Protein AF-A0A3N5RAL9-F1 (afdb_monomer)

Sequence (114 aa):
LVGTGHHSRFLSFVVSHGSFELVAIAVAGGAGLILGHALLHPGQRTRLESLWHRGAEAVQIAVGAGAMLLVAALIEAFWSPTDIPDAVKFVVGGLLWILVFVYLLTAGRWEKAR

pLDDT: mean 92.26, std 11.35, range [41.53, 98.56]

Secondary structure (DSSP, 8-state):
-GGGT-HHHHHHHHTTTHHHHHHHHHHHHHHHHHHHHHHH--TTS-HHHHHHHHHHHHHHHHHHHHHHHHHHHHHHHHTTTS---HHHHHHHHHHHHHHHHHHHHHTTTTGGG-

Nearest PDB structures (foldseek):
  6ixg-assembly2_B  TM=2.573E-01  e=7.210E+00  Homo sapiens

Mean predicted aligned error: 5.0 Å

Structure (mmCIF, N/CA/C/O backbone):
data_AF-A0A3N5RAL9-F1
#
_entry.id   AF-A0A3N5RAL9-F1
#
loop_
_atom_site.group_PDB
_atom_site.id
_atom_site.type_symbol
_atom_site.label_atom_id
_atom_site.label_alt_id
_atom_site.label_comp_id
_atom_site.label_asym_id
_atom_site.label_entity_id
_atom_site.label_seq_id
_atom_site.pdbx_PDB_ins_code
_atom_site.Cartn_x
_atom_site.Cartn_y
_atom_site.Cartn_z
_atom_site.occupancy
_atom_site.B_iso_or_equiv
_atom_site.auth_seq_id
_atom_site.auth_comp_id
_atom_site.auth_asym_id
_atom_site.auth_atom_id
_atom_site.pdbx_PDB_model_num
ATOM 1 N N . LEU A 1 1 ? 16.834 13.850 -5.193 1.00 61.25 1 LEU A N 1
ATOM 2 C CA . LEU A 1 1 ? 16.803 13.047 -6.440 1.00 61.25 1 LEU A CA 1
ATOM 3 C C . LEU A 1 1 ? 16.044 13.754 -7.561 1.00 61.25 1 LEU A C 1
ATOM 5 O O . LEU A 1 1 ? 16.664 14.081 -8.564 1.00 61.25 1 LEU A O 1
ATOM 9 N N . VAL A 1 2 ? 14.752 14.063 -7.398 1.00 64.44 2 VAL A N 1
ATOM 10 C CA . VAL A 1 2 ? 13.990 14.799 -8.432 1.00 64.44 2 VAL A CA 1
ATOM 11 C C . VAL A 1 2 ? 14.478 16.249 -8.584 1.00 64.44 2 VAL A C 1
ATOM 13 O O . VAL A 1 2 ? 14.788 16.672 -9.692 1.00 64.44 2 VAL A O 1
ATOM 16 N N . GLY A 1 3 ? 14.687 16.971 -7.476 1.00 65.06 3 GLY A N 1
ATOM 17 C CA . GLY A 1 3 ? 15.216 18.348 -7.491 1.00 65.06 3 GLY A CA 1
ATOM 18 C C . GLY A 1 3 ? 16.705 18.490 -7.844 1.00 65.06 3 GLY A C 1
ATOM 19 O O . GLY A 1 3 ? 17.203 19.602 -7.934 1.00 65.06 3 GLY A O 1
ATOM 20 N N . THR A 1 4 ? 17.423 17.379 -8.046 1.00 73.12 4 THR A N 1
ATOM 21 C CA . THR A 1 4 ? 18.869 17.354 -8.349 1.00 73.12 4 THR A CA 1
ATOM 22 C C . THR A 1 4 ? 19.160 16.837 -9.764 1.00 73.12 4 THR A C 1
ATOM 24 O O . THR A 1 4 ? 20.257 16.354 -10.031 1.00 73.12 4 THR A O 1
ATOM 27 N N . GLY A 1 5 ? 18.167 16.847 -10.664 1.00 73.12 5 GLY A N 1
ATOM 28 C CA . GLY A 1 5 ? 18.312 16.435 -12.070 1.00 73.12 5 GLY A CA 1
ATOM 29 C C . GLY A 1 5 ? 18.245 14.924 -12.338 1.00 73.12 5 GLY A C 1
ATOM 30 O O . GLY A 1 5 ? 18.195 14.517 -13.492 1.00 73.12 5 GLY A O 1
ATOM 31 N N . HIS A 1 6 ? 18.147 14.077 -11.308 1.00 80.62 6 HIS A N 1
ATOM 32 C CA . HIS A 1 6 ? 18.165 12.607 -11.426 1.00 80.62 6 HIS A CA 1
ATOM 33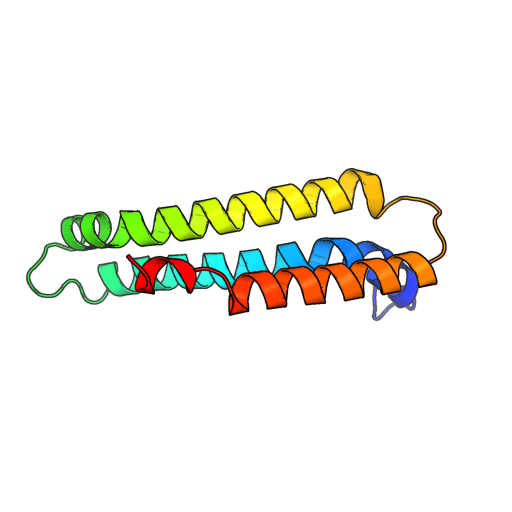 C C . HIS A 1 6 ? 16.758 11.976 -11.488 1.00 80.62 6 HIS A C 1
ATOM 35 O O . HIS A 1 6 ? 16.569 10.801 -11.169 1.00 80.62 6 HIS A O 1
ATOM 41 N N . HIS A 1 7 ? 15.757 12.762 -11.884 1.00 83.44 7 HIS A N 1
ATOM 42 C CA . HIS A 1 7 ? 14.345 12.379 -11.880 1.00 83.44 7 HIS A CA 1
ATOM 43 C C . HIS A 1 7 ? 14.048 11.152 -12.757 1.00 83.44 7 HIS A C 1
ATOM 45 O O . HIS A 1 7 ? 13.338 10.265 -12.298 1.00 83.44 7 HIS A O 1
ATOM 51 N N . SER A 1 8 ? 14.629 11.047 -13.960 1.00 82.94 8 SER A N 1
ATOM 52 C CA . SER A 1 8 ? 14.366 9.917 -14.871 1.00 82.94 8 SER A CA 1
ATOM 53 C C . SER A 1 8 ? 14.755 8.574 -14.255 1.00 82.94 8 SER A C 1
ATOM 55 O O . SER A 1 8 ? 13.960 7.640 -14.254 1.00 82.94 8 SER A O 1
ATOM 57 N N . ARG A 1 9 ? 15.946 8.498 -13.644 1.00 86.00 9 ARG A N 1
ATOM 58 C CA . ARG A 1 9 ? 16.431 7.275 -12.983 1.00 86.00 9 ARG A CA 1
ATOM 59 C C . ARG A 1 9 ? 15.552 6.882 -11.802 1.00 86.00 9 ARG A C 1
ATOM 61 O O . ARG A 1 9 ? 15.210 5.717 -11.656 1.00 86.00 9 ARG A O 1
ATOM 68 N N . PHE A 1 10 ? 15.167 7.859 -10.984 1.00 90.88 10 PHE A N 1
ATOM 69 C CA . PHE A 1 10 ? 14.287 7.619 -9.844 1.00 90.88 10 PHE A CA 1
ATOM 70 C C . PHE A 1 10 ? 12.899 7.132 -10.286 1.00 90.88 10 PHE A C 1
ATOM 72 O O . PHE A 1 10 ? 12.411 6.127 -9.782 1.00 90.88 10 PHE A O 1
ATOM 79 N N . LEU A 1 11 ? 12.278 7.810 -11.255 1.00 92.50 11 LEU A N 1
ATOM 80 C CA . LEU A 1 11 ? 10.942 7.457 -11.734 1.00 92.50 11 LEU A CA 1
ATOM 81 C C . LEU A 1 11 ? 10.934 6.088 -12.419 1.00 92.50 11 LEU A C 1
ATOM 83 O O . LEU A 1 11 ? 10.073 5.274 -12.113 1.00 92.50 11 LEU A O 1
ATOM 87 N N . SER A 1 12 ? 11.918 5.806 -13.274 1.00 92.88 12 SER A N 1
ATOM 88 C CA . SER A 1 12 ? 12.080 4.498 -13.918 1.00 92.88 12 SER A CA 1
ATOM 89 C C . SER A 1 12 ? 12.276 3.366 -12.898 1.00 92.88 12 SER A C 1
ATOM 91 O O . SER A 1 12 ? 11.724 2.278 -13.058 1.00 92.88 12 SER A O 1
ATOM 93 N N . PHE A 1 13 ? 12.993 3.630 -11.801 1.00 94.56 13 PHE A N 1
ATOM 94 C CA . PHE A 1 13 ? 13.179 2.666 -10.716 1.00 94.56 13 PHE A CA 1
ATOM 95 C C . PHE A 1 13 ? 11.877 2.389 -9.943 1.00 94.56 13 PHE A C 1
ATOM 97 O O . PHE A 1 13 ? 11.560 1.230 -9.673 1.00 94.56 13 PHE A O 1
ATOM 104 N N . VAL A 1 14 ? 11.107 3.432 -9.614 1.00 96.19 14 VAL A N 1
ATOM 105 C CA . VAL A 1 14 ? 9.928 3.335 -8.730 1.00 96.19 14 VAL A CA 1
ATOM 106 C C . VAL A 1 14 ? 8.644 2.929 -9.460 1.00 96.19 14 VAL A C 1
ATOM 108 O O . VAL A 1 14 ? 7.784 2.265 -8.884 1.00 96.19 14 VAL A O 1
ATOM 111 N N . VAL A 1 15 ? 8.490 3.286 -10.739 1.00 96.19 15 VAL A N 1
ATOM 112 C CA . VAL A 1 15 ? 7.203 3.203 -11.462 1.00 96.19 15 VAL A CA 1
ATOM 113 C C . VAL A 1 15 ? 6.568 1.807 -11.470 1.00 96.19 15 VAL A C 1
ATOM 115 O O . VAL A 1 15 ? 5.345 1.696 -11.512 1.00 96.19 15 VAL A O 1
ATOM 118 N N . SER A 1 16 ? 7.372 0.740 -11.413 1.00 96.00 16 SER A N 1
ATOM 119 C CA . SER A 1 16 ? 6.867 -0.638 -11.452 1.00 96.00 16 SER A CA 1
ATOM 120 C C . SER A 1 16 ? 6.311 -1.114 -10.102 1.00 96.00 16 SER A C 1
ATOM 122 O O . SER A 1 16 ? 5.208 -1.653 -10.067 1.00 96.00 16 SER A O 1
ATOM 124 N N . HIS A 1 17 ? 7.012 -0.891 -8.984 1.00 97.50 17 HIS A N 1
ATOM 125 C CA . HIS A 1 17 ? 6.549 -1.337 -7.658 1.00 97.50 17 HIS A CA 1
ATOM 126 C C . HIS A 1 17 ? 5.629 -0.327 -6.957 1.00 97.50 17 HIS A C 1
ATOM 128 O O . HIS A 1 17 ? 4.794 -0.723 -6.142 1.00 97.50 17 HIS A O 1
ATOM 134 N N . GLY A 1 18 ? 5.723 0.962 -7.304 1.00 97.19 18 GLY A N 1
ATOM 135 C CA . GLY A 1 18 ? 5.011 2.037 -6.608 1.00 97.19 18 GLY A CA 1
ATOM 136 C C . GLY A 1 18 ? 3.483 1.910 -6.635 1.00 97.19 18 GLY A C 1
ATOM 137 O O . GLY A 1 18 ? 2.818 2.377 -5.714 1.00 97.19 18 GLY A O 1
ATOM 138 N N . SER A 1 19 ? 2.920 1.240 -7.646 1.00 97.31 19 SER A N 1
ATOM 139 C CA . SER A 1 19 ? 1.481 0.942 -7.721 1.00 97.31 19 SER A CA 1
ATOM 140 C C . SER A 1 19 ? 0.997 0.083 -6.549 1.00 97.31 19 SER A C 1
ATOM 142 O O . SER A 1 19 ? -0.051 0.359 -5.971 1.00 97.31 19 SER A O 1
ATOM 144 N N . PHE A 1 20 ? 1.775 -0.926 -6.158 1.00 98.25 20 PHE A N 1
ATOM 145 C CA . PHE A 1 20 ? 1.464 -1.775 -5.015 1.00 98.25 20 PHE A CA 1
ATOM 146 C C . PHE A 1 20 ? 1.780 -1.067 -3.703 1.00 98.25 20 PHE A C 1
ATOM 148 O O . PHE A 1 20 ? 0.954 -1.083 -2.796 1.00 98.25 20 PHE A O 1
ATOM 155 N N . GLU A 1 21 ? 2.942 -0.421 -3.608 1.00 98.06 21 GLU A N 1
ATOM 156 C CA . GLU A 1 21 ? 3.410 0.203 -2.370 1.00 98.06 21 GLU A CA 1
ATOM 157 C C . GLU A 1 21 ? 2.490 1.338 -1.904 1.00 98.06 21 GLU A C 1
ATOM 159 O O . GLU A 1 21 ? 1.986 1.313 -0.781 1.00 98.06 21 GLU A O 1
ATOM 164 N N . LEU A 1 22 ? 2.204 2.308 -2.778 1.00 97.88 22 LEU A N 1
ATOM 165 C CA . LEU A 1 22 ? 1.410 3.485 -2.414 1.00 97.88 22 LEU A CA 1
ATOM 166 C C . LEU A 1 22 ? -0.032 3.109 -2.065 1.00 97.88 22 LEU A C 1
ATOM 168 O O . LEU A 1 22 ? -0.610 3.648 -1.119 1.00 97.88 22 LEU A O 1
ATOM 172 N N . VAL A 1 23 ? -0.606 2.155 -2.800 1.00 97.69 23 VAL A N 1
ATOM 173 C CA . VAL A 1 23 ? -1.950 1.647 -2.515 1.00 97.69 23 VAL A CA 1
ATOM 174 C C . VAL A 1 23 ? -1.961 0.852 -1.211 1.00 97.69 23 VAL A C 1
ATOM 176 O O . VAL A 1 23 ? -2.862 1.052 -0.399 1.00 97.69 23 VAL A O 1
ATOM 179 N N . ALA A 1 24 ? -0.957 0.010 -0.957 1.00 98.06 24 ALA A N 1
ATOM 180 C CA . ALA A 1 24 ? -0.851 -0.732 0.294 1.00 98.06 24 ALA A CA 1
ATOM 181 C C . ALA A 1 24 ? -0.754 0.201 1.508 1.00 98.06 24 ALA A C 1
ATOM 183 O O . ALA A 1 24 ? -1.447 -0.022 2.498 1.00 98.06 24 ALA A O 1
ATOM 184 N N . ILE A 1 25 ? 0.037 1.276 1.417 1.00 98.19 25 ILE A N 1
ATOM 185 C CA . ILE A 1 25 ? 0.142 2.299 2.468 1.00 98.19 25 ILE A CA 1
ATOM 186 C C . ILE A 1 25 ? -1.217 2.963 2.714 1.00 98.19 25 ILE A C 1
ATOM 188 O O . ILE A 1 25 ? -1.644 3.077 3.863 1.00 98.19 25 ILE A O 1
ATOM 192 N N . ALA A 1 26 ? -1.926 3.365 1.655 1.00 97.94 26 ALA A N 1
ATOM 193 C CA . ALA A 1 26 ? -3.246 3.980 1.785 1.00 97.94 26 ALA A CA 1
ATOM 194 C C . ALA A 1 26 ? -4.268 3.027 2.436 1.00 97.94 26 ALA A C 1
ATOM 196 O O . ALA A 1 26 ? -5.001 3.419 3.346 1.00 97.94 26 ALA A O 1
ATOM 197 N N . VAL A 1 27 ? -4.282 1.760 2.014 1.00 96.94 27 VAL A N 1
ATOM 198 C CA . VAL A 1 27 ? -5.171 0.714 2.541 1.00 96.94 27 VAL A CA 1
ATOM 199 C C . VAL A 1 27 ? -4.849 0.390 4.004 1.00 96.94 27 VAL A C 1
ATOM 201 O O . VAL A 1 27 ? -5.758 0.331 4.835 1.00 96.94 27 VAL A O 1
ATOM 204 N N . ALA A 1 28 ? -3.568 0.258 4.355 1.00 98.12 28 ALA A N 1
ATOM 205 C CA . ALA A 1 28 ? -3.124 0.079 5.736 1.00 98.12 28 ALA A CA 1
ATOM 206 C C . ALA A 1 28 ? -3.484 1.290 6.613 1.00 98.12 28 ALA A C 1
ATOM 208 O O . ALA A 1 28 ? -3.917 1.120 7.753 1.00 98.12 28 ALA A O 1
ATOM 209 N N . GLY A 1 29 ? -3.390 2.508 6.071 1.00 98.19 29 GLY A N 1
ATOM 210 C CA . GLY A 1 29 ? -3.883 3.722 6.721 1.00 98.19 29 GLY A CA 1
ATOM 211 C C . GLY A 1 29 ? -5.379 3.637 7.039 1.00 98.19 29 GLY A C 1
ATOM 212 O O . GLY A 1 29 ? -5.786 3.924 8.164 1.00 98.19 29 GLY A O 1
ATOM 213 N N . GLY A 1 30 ? -6.190 3.150 6.095 1.00 97.75 30 GLY A N 1
ATOM 214 C CA . GLY A 1 30 ? -7.613 2.866 6.308 1.00 97.75 30 GLY A CA 1
ATOM 215 C C . GLY A 1 30 ? -7.870 1.851 7.430 1.00 97.75 30 GLY A C 1
ATOM 216 O O . GLY A 1 30 ? -8.714 2.094 8.294 1.00 97.75 30 GLY A O 1
ATOM 217 N N . ALA A 1 31 ? -7.100 0.760 7.485 1.00 97.81 31 ALA A N 1
ATOM 218 C CA . ALA A 1 31 ? -7.161 -0.205 8.589 1.00 97.81 31 ALA A CA 1
ATOM 219 C C . ALA A 1 31 ? -6.824 0.443 9.945 1.00 97.81 31 ALA A C 1
ATOM 221 O O . ALA A 1 31 ? -7.506 0.208 10.945 1.00 97.81 31 ALA A O 1
ATOM 222 N N . GLY A 1 32 ? -5.814 1.316 9.974 1.00 97.81 32 GLY A N 1
ATOM 223 C CA . GLY A 1 32 ? -5.463 2.106 11.1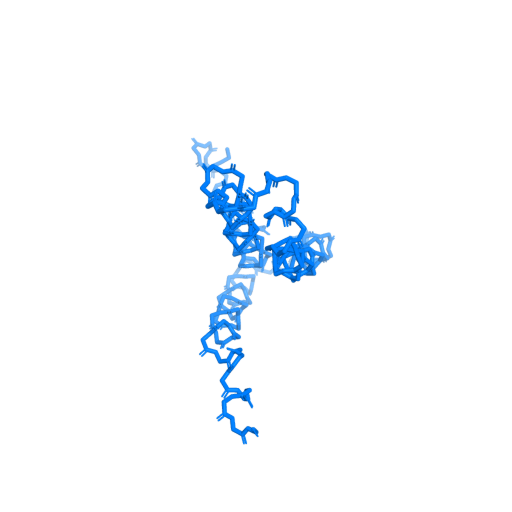53 1.00 97.81 32 GLY A CA 1
ATOM 224 C C . GLY A 1 32 ? -6.601 3.022 11.608 1.00 97.81 32 GLY A C 1
ATOM 225 O O . GLY A 1 32 ? -6.883 3.101 12.803 1.00 97.81 32 GLY A O 1
ATOM 226 N N . LEU A 1 33 ? -7.315 3.657 10.673 1.00 98.06 33 LEU A N 1
ATOM 227 C CA . LEU A 1 33 ? -8.486 4.485 10.981 1.00 98.06 33 LEU A CA 1
ATOM 228 C C . LEU A 1 33 ? -9.656 3.663 11.542 1.00 98.06 33 LEU A C 1
ATOM 230 O O . LEU A 1 33 ? -10.349 4.148 12.435 1.00 98.06 33 LEU A O 1
ATOM 234 N N . ILE A 1 34 ? -9.855 2.419 11.094 1.00 97.06 34 ILE A N 1
ATOM 235 C CA . ILE A 1 34 ? -10.860 1.502 11.665 1.00 97.06 34 ILE A CA 1
ATOM 236 C C . ILE A 1 34 ? -10.569 1.234 13.147 1.00 97.06 34 ILE A C 1
ATOM 238 O O . ILE A 1 34 ? -11.471 1.354 13.983 1.00 97.06 34 ILE A O 1
ATOM 242 N N . LEU A 1 35 ? -9.313 0.925 13.483 1.00 97.44 35 LEU A N 1
ATOM 243 C CA . LEU A 1 35 ? -8.880 0.718 14.869 1.00 97.44 35 LEU A CA 1
ATOM 244 C C . LEU A 1 35 ? -8.961 2.010 15.690 1.00 97.44 35 LEU A C 1
ATOM 246 O O . LEU A 1 35 ? -9.480 2.002 16.806 1.00 97.44 35 LEU A O 1
ATOM 250 N N . GLY A 1 36 ? -8.497 3.130 15.130 1.00 97.12 36 GLY A N 1
ATOM 251 C CA . GLY A 1 36 ? -8.553 4.443 15.769 1.00 97.12 36 GLY A CA 1
ATOM 252 C C . GLY A 1 36 ? -9.987 4.860 16.093 1.00 97.12 36 GLY A C 1
ATOM 253 O O . GLY A 1 36 ? -10.271 5.291 17.209 1.00 97.12 36 GLY A O 1
ATOM 254 N N . HIS A 1 37 ? -10.921 4.640 15.166 1.00 97.25 37 HIS A N 1
ATOM 255 C CA . HIS A 1 37 ? -12.342 4.871 15.403 1.00 97.25 37 HIS A CA 1
ATOM 256 C C . HIS A 1 37 ? -12.887 3.967 16.517 1.00 97.25 37 HIS A C 1
ATOM 258 O O . HIS A 1 37 ? -13.596 4.450 17.398 1.00 97.25 37 HIS A O 1
ATOM 264 N N . ALA A 1 38 ? -12.542 2.674 16.515 1.00 96.44 38 ALA A N 1
ATOM 265 C CA . ALA A 1 38 ? -12.976 1.731 17.548 1.00 96.44 38 ALA A CA 1
ATOM 266 C C . ALA A 1 38 ? -12.471 2.116 18.951 1.00 96.44 38 ALA A C 1
ATOM 268 O O . ALA A 1 38 ? -13.171 1.892 19.941 1.00 96.44 38 ALA A O 1
ATOM 269 N N . LEU A 1 39 ? -11.283 2.721 19.033 1.00 96.94 39 LEU A N 1
ATOM 270 C CA . LEU A 1 39 ? -10.685 3.203 20.275 1.00 96.94 39 LEU A CA 1
ATOM 271 C C . LEU A 1 39 ? -11.320 4.510 20.777 1.00 96.94 39 LEU A C 1
ATOM 273 O O . LEU A 1 39 ? -11.561 4.648 21.978 1.00 96.94 39 LEU A O 1
ATOM 277 N N . LEU A 1 40 ? -11.563 5.467 19.875 1.00 97.44 40 LEU A N 1
ATOM 278 C CA . LEU A 1 40 ? -12.093 6.793 20.213 1.00 97.44 40 LEU A CA 1
ATOM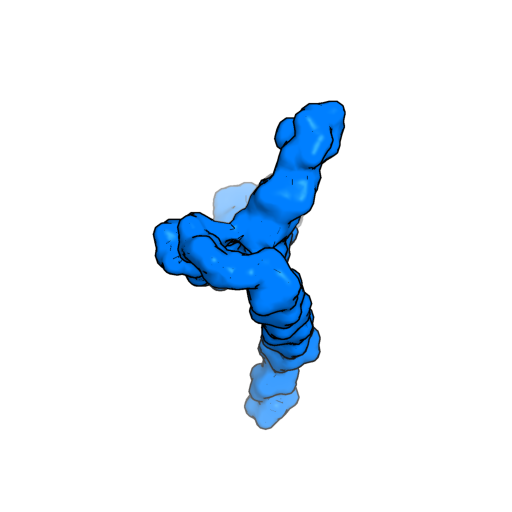 279 C C . LEU A 1 40 ? -13.602 6.772 20.496 1.00 97.44 40 LEU A C 1
ATOM 281 O O . LEU A 1 40 ? -14.050 7.442 21.424 1.00 97.44 40 LEU A O 1
ATOM 285 N N . HIS A 1 41 ? -14.372 5.973 19.751 1.00 95.81 41 HIS A N 1
ATOM 286 C CA . HIS A 1 41 ? -15.832 5.884 19.865 1.00 95.81 41 HIS A CA 1
ATOM 287 C C . HIS A 1 41 ? -16.303 4.436 20.108 1.00 95.81 41 HIS A C 1
ATOM 289 O O . HIS A 1 41 ? -16.916 3.825 19.231 1.00 95.81 41 HIS A O 1
ATOM 295 N N . PRO A 1 42 ? -16.052 3.862 21.301 1.00 93.31 42 PRO A N 1
ATOM 296 C CA . PRO A 1 42 ? -16.384 2.465 21.600 1.00 93.31 42 PRO A CA 1
ATOM 297 C C . PRO A 1 42 ? -17.878 2.215 21.900 1.00 93.31 42 PRO A C 1
ATOM 299 O O . PRO A 1 42 ? -18.322 1.065 21.958 1.00 93.31 42 PRO A O 1
ATOM 302 N N . GLY A 1 43 ? -18.676 3.274 22.082 1.00 94.00 43 GLY A N 1
ATOM 303 C CA . GLY A 1 43 ? -20.095 3.172 22.426 1.00 94.00 43 GLY A CA 1
ATOM 304 C C . GLY A 1 43 ? -20.304 2.540 23.804 1.00 94.00 43 GLY A C 1
ATOM 305 O O . GLY A 1 43 ? -19.747 3.013 24.788 1.00 94.00 43 GLY A O 1
ATOM 306 N N . GLN A 1 44 ? -21.103 1.471 23.859 1.00 94.81 44 GLN A N 1
ATOM 307 C CA . GLN A 1 44 ? -21.413 0.733 25.095 1.00 94.81 44 GLN A CA 1
ATOM 308 C C . GLN A 1 44 ? -20.358 -0.324 25.468 1.00 94.81 44 GLN A C 1
ATOM 310 O O . GLN A 1 44 ? -20.483 -0.980 26.498 1.00 94.81 44 GLN A O 1
ATOM 315 N N . ARG A 1 45 ? -19.346 -0.543 24.619 1.00 94.94 45 ARG A N 1
ATOM 316 C CA . ARG A 1 45 ? -18.270 -1.508 24.876 1.00 94.94 45 ARG A CA 1
ATOM 317 C C . ARG A 1 45 ? -17.115 -0.836 25.601 1.00 94.94 45 ARG A C 1
ATOM 319 O O . ARG A 1 45 ? -16.892 0.367 25.457 1.00 94.94 45 ARG A O 1
ATOM 326 N N . THR A 1 46 ? -16.308 -1.617 26.312 1.00 96.75 46 THR A N 1
ATOM 327 C CA . THR A 1 46 ? -14.986 -1.130 26.714 1.00 96.75 46 THR A CA 1
ATOM 328 C C . THR A 1 46 ? -14.117 -0.893 25.474 1.00 96.75 46 THR A C 1
ATOM 330 O O . THR A 1 46 ? -14.326 -1.483 24.410 1.00 96.75 46 THR A O 1
ATOM 333 N N . ARG A 1 47 ? -13.099 -0.033 25.595 1.00 95.56 47 ARG A N 1
ATOM 334 C CA . ARG A 1 47 ? -12.152 0.236 24.495 1.00 95.56 47 ARG A CA 1
ATOM 335 C C . ARG A 1 47 ? -11.497 -1.042 23.975 1.00 95.56 47 ARG A C 1
ATOM 337 O O . ARG A 1 47 ? -11.355 -1.207 22.768 1.00 95.56 47 ARG A O 1
ATOM 344 N N . LEU A 1 48 ? -11.129 -1.943 24.886 1.00 95.88 48 LEU A N 1
ATOM 345 C CA . LEU A 1 48 ? -10.497 -3.208 24.535 1.00 95.88 48 LEU A CA 1
ATOM 346 C C . LEU A 1 48 ? -11.466 -4.111 23.762 1.00 95.88 48 LEU A C 1
ATOM 348 O O . LEU A 1 48 ? -11.113 -4.591 22.693 1.00 95.88 48 LEU A O 1
ATOM 352 N N . GLU A 1 49 ? -12.701 -4.286 24.234 1.00 96.12 49 GLU A N 1
ATOM 353 C CA . GLU A 1 49 ? -13.714 -5.084 23.522 1.00 96.12 49 GLU A CA 1
ATOM 354 C C . GLU A 1 49 ? -14.066 -4.500 22.149 1.00 96.12 49 GLU A C 1
ATOM 356 O O . GLU A 1 49 ? -14.223 -5.242 21.182 1.00 96.12 49 GLU A O 1
ATOM 361 N N . SER A 1 50 ? -14.165 -3.171 22.043 1.00 96.19 50 SER A N 1
ATOM 362 C CA . SER A 1 50 ? -14.391 -2.479 20.770 1.00 96.19 50 SER A CA 1
ATOM 363 C C . SER A 1 50 ? -13.256 -2.749 19.773 1.00 96.19 50 SER A C 1
ATOM 365 O O . SER A 1 50 ? -13.512 -3.078 18.611 1.00 96.19 50 SER A O 1
ATOM 367 N N . LEU A 1 51 ? -12.003 -2.692 20.242 1.00 96.25 51 LEU A N 1
ATOM 368 C CA . LEU A 1 51 ? -10.824 -3.036 19.447 1.00 96.25 51 LEU A CA 1
ATOM 369 C C . LEU A 1 51 ? -10.813 -4.503 19.024 1.00 96.25 51 LEU A C 1
ATOM 371 O O . LEU A 1 51 ? -10.523 -4.772 17.869 1.00 96.25 51 LEU A O 1
ATOM 375 N N . TRP A 1 52 ? -11.154 -5.446 19.903 1.00 95.00 52 TRP A N 1
ATOM 376 C CA . TRP A 1 52 ? -11.261 -6.860 19.522 1.00 95.00 52 TRP A CA 1
ATOM 377 C C . TRP A 1 52 ? -12.335 -7.078 18.456 1.00 95.00 52 TRP A C 1
ATOM 379 O O . TRP A 1 52 ? -12.105 -7.793 17.483 1.00 95.00 52 TRP A O 1
ATOM 389 N N . HIS A 1 53 ? -13.486 -6.421 18.605 1.00 93.62 53 HIS A N 1
ATOM 390 C CA . HIS A 1 53 ? -14.604 -6.569 17.682 1.00 93.62 53 HIS A CA 1
ATOM 391 C C . HIS A 1 53 ? -14.294 -6.026 16.280 1.00 93.62 53 HIS A C 1
ATOM 393 O O . HIS A 1 53 ? -14.588 -6.691 15.292 1.00 93.62 53 HIS A O 1
ATOM 399 N N . ARG A 1 54 ? -13.677 -4.839 16.175 1.00 95.12 54 ARG A N 1
ATOM 400 C CA . ARG A 1 54 ? -13.293 -4.242 14.878 1.00 95.12 54 ARG A CA 1
ATOM 401 C C . ARG A 1 54 ? -11.909 -4.670 14.388 1.00 95.12 54 ARG A C 1
ATOM 403 O O . ARG A 1 54 ? -11.565 -4.453 13.229 1.00 95.12 54 ARG A O 1
ATOM 410 N N . GLY A 1 55 ? -11.114 -5.277 15.261 1.00 94.44 55 GLY A N 1
ATOM 411 C CA . GLY A 1 55 ? -9.727 -5.630 15.000 1.00 94.44 55 GLY A CA 1
ATOM 412 C C . GLY A 1 55 ? -9.578 -6.710 13.945 1.00 94.44 55 GLY A C 1
ATOM 413 O O . GLY A 1 55 ? -8.669 -6.616 13.132 1.00 94.44 55 GLY A O 1
ATOM 414 N N . ALA A 1 56 ? -10.494 -7.679 13.894 1.00 94.19 56 ALA A N 1
ATOM 415 C CA . ALA A 1 56 ? -10.470 -8.724 12.870 1.00 94.19 56 ALA A CA 1
ATOM 416 C C . ALA A 1 56 ? -10.541 -8.139 11.446 1.00 94.19 56 ALA A C 1
ATOM 418 O O . ALA A 1 56 ? -9.747 -8.512 10.585 1.00 94.19 56 ALA A O 1
ATOM 419 N N . GLU A 1 57 ? -11.429 -7.165 11.225 1.00 94.12 57 GLU A N 1
ATOM 420 C CA . GLU A 1 57 ? -11.563 -6.458 9.945 1.00 94.12 57 GLU A CA 1
ATOM 421 C C . GLU A 1 57 ? -10.292 -5.667 9.607 1.00 94.12 57 GLU A C 1
ATOM 423 O O . GLU A 1 57 ? -9.757 -5.777 8.505 1.00 94.12 57 GLU A O 1
ATOM 428 N N . ALA A 1 58 ? -9.753 -4.920 10.575 1.00 96.69 58 ALA A N 1
ATOM 429 C CA . ALA A 1 58 ? -8.517 -4.169 10.379 1.00 96.69 58 ALA A CA 1
ATOM 430 C C . ALA A 1 58 ? -7.315 -5.083 10.077 1.00 96.69 58 ALA A C 1
ATOM 432 O O . ALA A 1 58 ? -6.509 -4.765 9.204 1.00 96.69 58 ALA A O 1
ATOM 433 N N . VAL A 1 59 ? -7.204 -6.232 10.752 1.00 96.69 59 VAL A N 1
ATOM 434 C CA . VAL A 1 59 ? -6.146 -7.225 10.514 1.00 96.69 59 VAL A CA 1
ATOM 435 C C . VAL A 1 59 ? -6.279 -7.835 9.124 1.00 96.69 59 VAL A C 1
ATOM 437 O O . VAL A 1 59 ? -5.277 -7.945 8.426 1.00 96.69 59 VAL A O 1
ATOM 440 N N . GLN A 1 60 ? -7.489 -8.179 8.679 1.00 96.00 60 GLN A N 1
ATOM 441 C CA . GLN A 1 60 ? -7.706 -8.698 7.327 1.00 96.00 60 GLN A CA 1
ATOM 442 C C . GLN A 1 60 ? -7.229 -7.704 6.258 1.00 96.00 60 GLN A C 1
ATOM 444 O O . GLN A 1 60 ? -6.526 -8.089 5.321 1.00 96.00 60 GLN A O 1
ATOM 449 N N . ILE A 1 61 ? -7.548 -6.417 6.426 1.00 96.62 61 ILE A N 1
ATOM 450 C CA . ILE A 1 61 ? -7.084 -5.353 5.527 1.00 96.62 61 ILE A CA 1
ATOM 451 C C . ILE A 1 61 ? -5.555 -5.212 5.595 1.00 96.62 61 ILE A C 1
ATOM 453 O O . ILE A 1 61 ? -4.896 -5.129 4.558 1.00 96.62 61 ILE A O 1
ATOM 457 N N . ALA A 1 62 ? -4.976 -5.233 6.798 1.00 97.25 62 ALA A N 1
ATOM 458 C CA . ALA A 1 62 ? -3.533 -5.121 7.002 1.00 97.25 62 ALA A CA 1
ATOM 459 C C . ALA A 1 62 ? -2.753 -6.294 6.387 1.00 97.25 62 ALA A C 1
ATOM 461 O O . ALA A 1 62 ? -1.698 -6.079 5.797 1.00 97.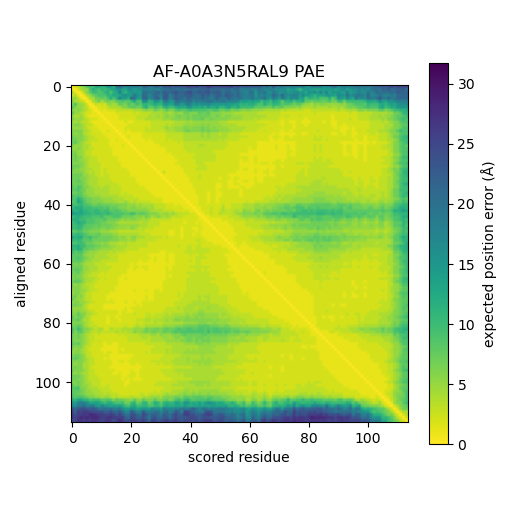25 62 ALA A O 1
ATOM 462 N N . VAL A 1 63 ? -3.276 -7.522 6.464 1.00 98.06 63 VAL A N 1
ATOM 463 C CA . VAL A 1 63 ? -2.686 -8.699 5.807 1.00 98.06 63 VAL A CA 1
ATOM 464 C C . VAL A 1 63 ? -2.702 -8.530 4.288 1.00 98.06 63 VAL A C 1
ATOM 466 O O . VAL A 1 63 ? -1.693 -8.795 3.636 1.00 98.06 63 VAL A O 1
ATOM 469 N N . GLY A 1 64 ? -3.804 -8.027 3.722 1.00 96.75 64 GLY A N 1
ATOM 470 C CA . GLY A 1 64 ? -3.883 -7.693 2.298 1.00 96.75 64 GLY A CA 1
ATOM 471 C C . GLY A 1 64 ? -2.848 -6.641 1.884 1.00 96.75 64 GLY A C 1
ATOM 472 O O . GLY A 1 64 ? -2.122 -6.840 0.911 1.00 96.75 64 GLY A O 1
ATOM 473 N N . ALA A 1 65 ? -2.714 -5.562 2.659 1.00 98.00 65 ALA A N 1
ATOM 47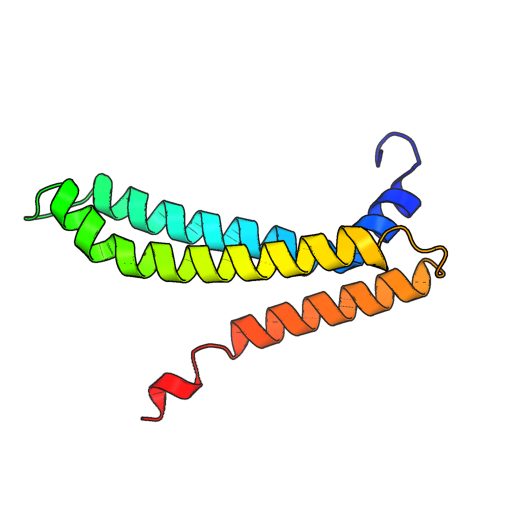4 C CA . ALA A 1 65 ? -1.687 -4.544 2.435 1.00 98.00 65 ALA A CA 1
ATOM 475 C C . ALA A 1 65 ? -0.263 -5.122 2.553 1.00 98.00 65 ALA A C 1
ATOM 477 O O . ALA A 1 65 ? 0.590 -4.829 1.720 1.00 98.00 65 ALA A O 1
ATOM 478 N N . GLY A 1 66 ? -0.011 -5.998 3.529 1.00 98.38 66 GLY A N 1
ATOM 479 C CA . GLY A 1 66 ? 1.267 -6.696 3.681 1.00 98.38 66 GLY A CA 1
ATOM 480 C C . GLY A 1 66 ? 1.616 -7.564 2.471 1.00 98.38 66 GLY A C 1
ATOM 481 O O . GLY A 1 66 ? 2.750 -7.529 1.998 1.00 98.38 66 GLY A O 1
ATOM 482 N N . ALA A 1 67 ? 0.641 -8.283 1.909 1.00 98.12 67 ALA A N 1
ATOM 483 C CA . ALA A 1 67 ? 0.833 -9.050 0.679 1.00 98.12 67 ALA A CA 1
ATOM 484 C C . ALA A 1 67 ? 1.170 -8.144 -0.519 1.00 98.12 67 ALA A C 1
ATOM 486 O O . ALA A 1 67 ? 2.055 -8.470 -1.308 1.00 98.12 67 ALA A O 1
ATOM 487 N N . MET A 1 68 ? 0.520 -6.981 -0.635 1.00 98.00 68 MET A N 1
ATOM 488 C CA . MET A 1 68 ? 0.854 -5.994 -1.666 1.00 98.00 68 MET A CA 1
ATOM 489 C C . MET A 1 68 ? 2.276 -5.442 -1.496 1.00 98.00 68 MET A C 1
ATOM 491 O O . MET A 1 68 ? 3.006 -5.347 -2.480 1.00 98.00 68 MET A O 1
ATOM 495 N N . LEU A 1 69 ? 2.702 -5.135 -0.266 1.00 98.31 69 LEU A N 1
ATOM 496 C CA . LEU A 1 69 ? 4.073 -4.691 0.015 1.00 98.31 69 LEU A CA 1
ATOM 497 C C . LEU A 1 69 ? 5.106 -5.776 -0.286 1.00 98.31 69 LEU A C 1
ATOM 499 O O . LEU A 1 69 ? 6.176 -5.466 -0.795 1.00 98.31 69 LEU A O 1
ATOM 503 N N . LEU A 1 70 ? 4.787 -7.047 -0.033 1.00 98.56 70 LEU A N 1
ATOM 504 C CA . LEU A 1 70 ? 5.660 -8.153 -0.414 1.00 98.56 70 LEU A CA 1
ATOM 505 C C . LEU A 1 70 ? 5.854 -8.204 -1.936 1.00 98.56 70 LEU A C 1
ATOM 507 O O . LEU A 1 70 ? 6.980 -8.341 -2.404 1.00 98.56 70 LEU A O 1
ATOM 511 N N . VAL A 1 71 ? 4.779 -8.043 -2.714 1.00 98.19 71 VAL A N 1
ATOM 512 C CA . VAL A 1 71 ? 4.872 -7.953 -4.181 1.00 98.19 71 VAL A CA 1
ATOM 513 C C . VAL A 1 71 ? 5.707 -6.741 -4.602 1.00 98.19 71 VAL A C 1
ATOM 515 O O . VAL A 1 71 ? 6.582 -6.883 -5.456 1.00 98.19 71 VAL A O 1
ATOM 518 N N . ALA A 1 72 ? 5.493 -5.576 -3.982 1.00 98.31 72 ALA A N 1
ATOM 519 C CA . ALA A 1 72 ? 6.285 -4.375 -4.242 1.00 98.31 72 ALA A CA 1
ATOM 520 C C . ALA A 1 72 ? 7.782 -4.619 -3.988 1.00 98.31 72 ALA A C 1
ATOM 522 O O . ALA A 1 72 ? 8.595 -4.343 -4.866 1.00 98.31 72 ALA A O 1
ATOM 523 N N . ALA A 1 73 ? 8.130 -5.223 -2.850 1.00 98.25 73 ALA A N 1
ATOM 524 C CA . ALA A 1 73 ? 9.507 -5.532 -2.470 1.00 98.25 73 ALA A CA 1
ATOM 525 C C . ALA A 1 73 ? 10.178 -6.526 -3.431 1.00 98.25 73 ALA A C 1
ATOM 527 O O . ALA A 1 73 ? 11.3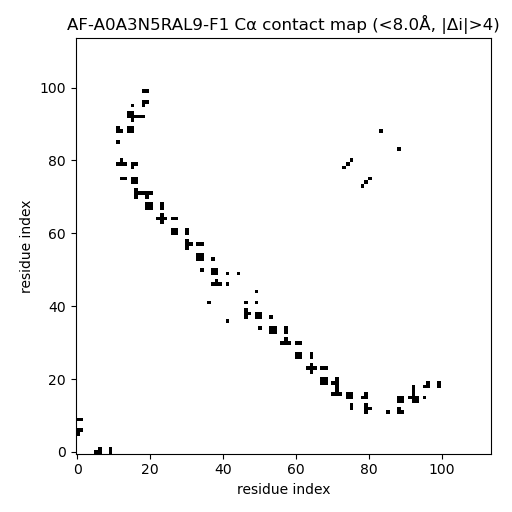57 -6.384 -3.746 1.00 98.25 73 ALA A O 1
ATOM 528 N N . LEU A 1 74 ? 9.443 -7.518 -3.945 1.00 98.38 74 LEU A N 1
ATOM 529 C CA . LEU A 1 74 ? 9.969 -8.434 -4.962 1.00 98.38 74 LEU A CA 1
ATOM 530 C C . LEU A 1 74 ? 10.250 -7.701 -6.283 1.00 98.38 74 LEU A C 1
ATOM 532 O O . LEU A 1 74 ? 11.302 -7.897 -6.891 1.00 98.38 74 LEU A O 1
ATOM 536 N N . ILE A 1 75 ? 9.343 -6.829 -6.725 1.00 97.75 75 ILE A N 1
ATOM 537 C CA . ILE A 1 75 ? 9.558 -6.018 -7.931 1.00 97.75 75 ILE A CA 1
ATOM 538 C C . ILE A 1 75 ? 10.746 -5.067 -7.721 1.00 97.75 75 ILE A C 1
ATOM 540 O O . ILE A 1 75 ? 11.597 -4.943 -8.599 1.00 97.75 75 ILE A O 1
ATOM 544 N N . GLU A 1 76 ? 10.850 -4.434 -6.558 1.00 97.75 76 GLU A N 1
ATOM 545 C CA . GLU A 1 76 ? 11.970 -3.561 -6.216 1.00 97.75 76 GLU A CA 1
ATOM 546 C C . GLU A 1 76 ? 13.306 -4.314 -6.220 1.00 97.75 76 GLU A C 1
ATOM 548 O O . GLU A 1 76 ? 14.269 -3.844 -6.818 1.00 97.75 76 GLU A O 1
ATOM 553 N N . ALA A 1 77 ? 13.370 -5.501 -5.614 1.00 97.44 77 ALA A N 1
ATOM 554 C CA . ALA A 1 77 ? 14.613 -6.257 -5.496 1.00 97.44 77 ALA A CA 1
ATOM 555 C C . ALA A 1 77 ? 15.084 -6.859 -6.830 1.00 97.44 77 ALA A C 1
ATOM 557 O O . ALA A 1 77 ? 16.286 -6.903 -7.092 1.00 97.44 77 ALA A O 1
ATOM 558 N N . PHE A 1 78 ? 14.157 -7.331 -7.671 1.00 96.94 78 PHE A N 1
ATOM 559 C CA . PHE A 1 78 ? 14.499 -8.134 -8.852 1.00 96.94 78 PHE A CA 1
ATOM 560 C C . PHE A 1 78 ? 14.267 -7.430 -10.191 1.00 96.94 78 PHE A C 1
ATOM 562 O O . PHE A 1 78 ? 14.960 -7.737 -11.157 1.00 96.94 78 PHE A O 1
ATOM 569 N N . TRP A 1 79 ? 13.312 -6.500 -10.282 1.00 96.06 79 TRP A N 1
ATOM 570 C CA . TRP A 1 79 ? 12.942 -5.839 -11.539 1.00 96.06 79 TRP A CA 1
ATOM 571 C C . TRP A 1 79 ? 13.468 -4.404 -11.630 1.00 96.06 79 TRP A C 1
ATOM 573 O O . TRP A 1 79 ? 14.088 -4.037 -12.631 1.00 96.06 79 TRP A O 1
ATOM 583 N N . SER A 1 80 ? 13.270 -3.588 -10.594 1.00 95.31 80 SER A N 1
ATOM 584 C CA . SER A 1 80 ? 13.674 -2.176 -10.588 1.00 95.31 80 SER A CA 1
ATOM 585 C C . SER A 1 80 ? 15.158 -1.919 -10.927 1.00 95.31 80 SER A C 1
ATOM 587 O O . SER A 1 80 ? 15.402 -0.993 -11.713 1.00 95.31 80 SER A O 1
ATOM 589 N N . PRO A 1 81 ? 16.147 -2.712 -10.452 1.00 95.81 81 PRO A N 1
ATOM 590 C CA . PRO A 1 81 ? 17.566 -2.469 -10.731 1.00 95.81 81 PRO A CA 1
ATOM 591 C C . PRO A 1 81 ? 18.045 -3.004 -12.089 1.00 95.81 81 PRO A C 1
ATOM 593 O O . PRO A 1 81 ? 19.212 -2.830 -12.418 1.00 95.81 81 PRO A O 1
ATOM 596 N N . THR A 1 82 ? 17.189 -3.660 -12.877 1.00 95.94 82 THR A N 1
ATOM 597 C CA . THR A 1 82 ? 17.592 -4.233 -14.174 1.00 95.94 82 THR A CA 1
ATOM 598 C C . THR A 1 82 ? 17.965 -3.156 -15.197 1.00 95.94 82 THR A C 1
ATOM 600 O O . THR A 1 82 ? 17.375 -2.074 -15.211 1.00 95.94 82 THR A O 1
ATOM 603 N N . ASP A 1 83 ? 18.866 -3.477 -16.128 1.00 93.88 83 ASP A N 1
ATOM 604 C CA . ASP A 1 83 ? 19.290 -2.584 -17.226 1.00 93.88 83 ASP A CA 1
ATOM 605 C C . ASP A 1 83 ? 18.303 -2.554 -18.416 1.00 93.88 83 ASP A C 1
ATOM 607 O O . ASP A 1 83 ? 18.660 -2.260 -19.558 1.00 93.88 83 ASP A O 1
ATOM 611 N N . ILE A 1 84 ? 17.032 -2.878 -18.167 1.00 94.75 84 ILE A N 1
ATOM 612 C CA . ILE A 1 84 ? 15.963 -2.823 -19.170 1.00 94.75 84 ILE A CA 1
ATOM 613 C C . ILE A 1 84 ? 15.673 -1.352 -19.535 1.00 94.75 84 ILE A C 1
ATOM 615 O O . ILE A 1 84 ? 15.663 -0.504 -18.637 1.00 94.75 84 ILE A O 1
ATOM 619 N N . PRO A 1 85 ? 15.370 -1.032 -20.814 1.00 95.44 85 PRO A N 1
ATOM 620 C CA . PRO A 1 85 ? 15.045 0.330 -21.229 1.00 95.44 85 PRO A CA 1
ATOM 621 C C . PRO A 1 85 ? 13.916 0.965 -20.406 1.00 95.44 85 PRO A C 1
ATOM 623 O O . PRO A 1 85 ? 12.862 0.355 -20.213 1.00 95.44 85 PRO A 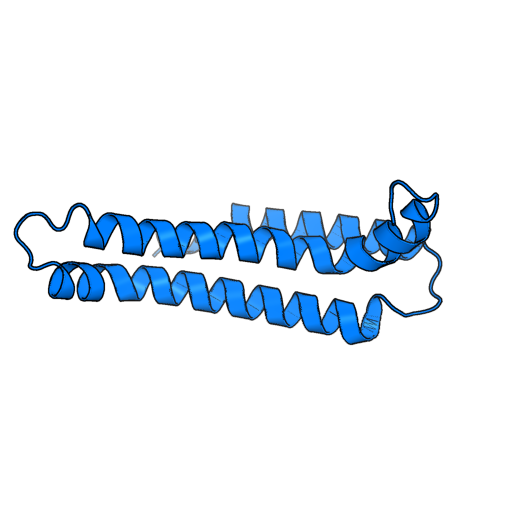O 1
ATOM 626 N N . ASP A 1 86 ? 14.097 2.228 -20.009 1.00 94.50 86 ASP A N 1
ATOM 627 C CA . ASP A 1 86 ? 13.139 2.987 -19.189 1.00 94.50 86 ASP A CA 1
ATOM 628 C C . ASP A 1 86 ? 11.710 2.937 -19.750 1.00 94.50 86 ASP A C 1
ATOM 630 O O . ASP A 1 86 ? 10.753 2.737 -19.004 1.00 94.50 86 ASP A O 1
ATOM 634 N N . ALA A 1 87 ? 11.553 3.040 -21.075 1.00 95.38 87 ALA A N 1
ATOM 635 C CA . ALA A 1 87 ? 10.248 2.979 -21.736 1.00 95.38 87 ALA A CA 1
ATOM 636 C C . ALA A 1 87 ? 9.467 1.697 -21.393 1.00 95.38 87 ALA A C 1
ATOM 638 O O . ALA A 1 87 ? 8.258 1.746 -21.169 1.00 95.38 87 ALA A O 1
ATOM 639 N N . VAL A 1 88 ? 10.156 0.557 -21.292 1.00 96.44 88 VAL A N 1
ATOM 640 C CA . VAL A 1 88 ? 9.541 -0.725 -20.923 1.00 96.44 88 VAL A CA 1
ATOM 641 C C . VAL A 1 88 ? 9.105 -0.699 -19.461 1.00 96.44 88 VAL A C 1
ATOM 643 O O . VAL A 1 88 ? 7.990 -1.115 -19.155 1.00 96.44 88 VAL A O 1
ATOM 646 N N . LYS A 1 89 ? 9.932 -0.152 -18.560 1.00 96.19 89 LYS A N 1
ATOM 647 C CA . LYS A 1 89 ? 9.585 -0.006 -17.138 1.00 96.19 89 LYS A CA 1
ATOM 648 C C . LYS A 1 89 ? 8.354 0.881 -16.945 1.00 96.19 89 LYS A C 1
ATOM 650 O O . LYS A 1 89 ? 7.490 0.539 -16.141 1.00 96.19 89 LYS A O 1
ATOM 655 N N . PHE A 1 90 ? 8.219 1.959 -17.721 1.00 96.44 90 PHE A N 1
ATOM 656 C CA . PHE A 1 90 ? 7.026 2.813 -17.702 1.00 96.44 90 PHE A CA 1
ATOM 657 C C . PHE A 1 90 ? 5.773 2.100 -18.217 1.00 96.44 90 PHE A C 1
ATOM 659 O O . PHE A 1 90 ? 4.723 2.204 -17.585 1.00 96.44 90 PHE A O 1
ATOM 666 N N . VAL A 1 91 ? 5.866 1.351 -19.322 1.00 97.69 91 VAL A N 1
ATOM 667 C CA . VAL A 1 91 ? 4.731 0.570 -19.846 1.00 97.69 91 VAL A CA 1
ATOM 668 C C . VAL A 1 91 ? 4.289 -0.483 -18.832 1.00 97.69 91 VAL A C 1
ATOM 670 O O . VAL A 1 91 ? 3.107 -0.553 -18.501 1.00 97.69 91 VAL A O 1
ATOM 673 N N . VAL A 1 92 ? 5.230 -1.257 -18.286 1.00 97.62 92 VAL A N 1
ATOM 674 C CA . VAL A 1 92 ? 4.940 -2.274 -17.266 1.00 97.62 92 VAL A CA 1
ATOM 675 C C . VAL A 1 92 ? 4.349 -1.631 -16.014 1.00 97.62 92 VAL A C 1
ATOM 677 O O . VAL A 1 92 ? 3.311 -2.080 -15.540 1.00 97.62 92 VAL A O 1
ATOM 680 N N . GLY A 1 93 ? 4.933 -0.542 -15.514 1.00 97.38 93 GLY A N 1
ATOM 681 C CA . GLY A 1 93 ? 4.394 0.177 -14.362 1.00 97.38 93 GLY A CA 1
ATOM 682 C C . GLY A 1 93 ? 2.979 0.713 -14.597 1.00 97.38 93 GLY A C 1
ATOM 683 O O . GLY A 1 93 ? 2.121 0.573 -13.728 1.00 97.38 93 GLY A O 1
ATOM 684 N N . GLY A 1 94 ? 2.690 1.239 -15.791 1.00 97.88 94 GLY A N 1
ATOM 685 C CA . GLY A 1 94 ? 1.339 1.648 -16.182 1.00 97.88 94 GLY A CA 1
ATOM 686 C C . GLY A 1 94 ? 0.341 0.486 -16.182 1.00 97.88 94 GLY A C 1
ATOM 687 O O . GLY A 1 94 ? -0.769 0.623 -15.667 1.00 97.88 94 GLY A O 1
ATOM 688 N N . LEU A 1 95 ? 0.742 -0.684 -16.688 1.00 98.31 95 LEU A N 1
ATOM 689 C CA . LEU A 1 95 ? -0.085 -1.893 -16.647 1.00 98.31 95 LEU A CA 1
ATOM 690 C C . LEU A 1 95 ? -0.321 -2.388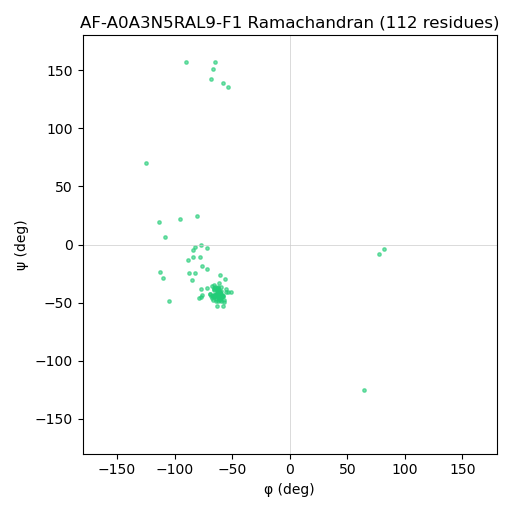 -15.215 1.00 98.31 95 LEU A C 1
ATOM 692 O O . LEU A 1 95 ? -1.437 -2.790 -14.895 1.00 98.31 95 LEU A O 1
ATOM 696 N N . LEU A 1 96 ? 0.689 -2.328 -14.342 1.00 98.00 96 LEU A N 1
ATOM 697 C CA . LEU A 1 96 ? 0.553 -2.711 -12.933 1.00 98.00 96 LEU A CA 1
ATOM 698 C C . LEU A 1 96 ? -0.397 -1.771 -12.179 1.00 98.00 96 LEU A C 1
ATOM 700 O O . LEU A 1 96 ? -1.221 -2.237 -11.395 1.00 98.00 96 LEU A O 1
ATOM 704 N N . TRP A 1 97 ? -0.378 -0.471 -12.481 1.00 97.69 97 TRP A N 1
ATOM 705 C CA . TRP A 1 97 ? -1.388 0.467 -11.983 1.00 97.69 97 TRP A CA 1
ATOM 706 C C . TRP A 1 97 ? -2.804 0.092 -12.419 1.00 97.69 97 TRP A C 1
ATOM 708 O O . TRP A 1 97 ? -3.706 0.030 -11.584 1.00 97.69 97 TRP A O 1
ATOM 718 N N . ILE A 1 98 ? -3.004 -0.186 -13.711 1.00 98.00 98 ILE A N 1
ATOM 719 C CA . ILE A 1 98 ? -4.309 -0.621 -14.229 1.00 98.00 98 ILE A CA 1
ATOM 720 C C . ILE A 1 98 ? -4.749 -1.908 -13.529 1.00 98.00 98 ILE A C 1
ATOM 722 O O . ILE A 1 98 ? -5.894 -1.997 -13.096 1.00 98.00 98 ILE A O 1
ATOM 726 N N . LEU A 1 99 ? -3.847 -2.879 -13.366 1.00 97.31 99 LEU A N 1
ATOM 727 C CA . LEU A 1 99 ? -4.119 -4.135 -12.671 1.00 97.31 99 LEU A CA 1
ATOM 728 C C . LEU A 1 99 ? -4.597 -3.898 -11.234 1.00 97.31 99 LEU A C 1
ATOM 730 O O . LEU A 1 99 ? -5.631 -4.438 -10.843 1.00 97.31 99 LEU A O 1
ATOM 734 N N . VAL A 1 100 ? -3.881 -3.074 -10.462 1.00 96.56 100 VAL A N 1
ATOM 735 C CA . VAL A 1 100 ? -4.251 -2.751 -9.076 1.00 96.56 100 VAL A CA 1
ATOM 736 C C . VAL A 1 100 ? -5.609 -2.049 -9.026 1.00 96.56 100 VAL A C 1
ATOM 738 O O . VAL A 1 100 ? -6.458 -2.426 -8.220 1.00 96.56 100 VAL A O 1
ATOM 741 N N . PHE A 1 101 ? -5.872 -1.086 -9.915 1.00 95.75 101 PHE A N 1
ATOM 742 C CA . PHE A 1 101 ? -7.175 -0.420 -9.964 1.00 95.75 101 PHE A CA 1
ATOM 743 C C . PHE A 1 101 ? -8.307 -1.367 -10.352 1.00 95.75 101 PHE A C 1
ATOM 745 O O . PHE A 1 101 ? -9.348 -1.367 -9.698 1.00 95.75 101 PHE A O 1
ATOM 752 N N . VAL A 1 102 ? -8.119 -2.202 -11.374 1.00 96.25 102 VAL A N 1
ATOM 753 C CA . VAL A 1 102 ? -9.113 -3.203 -11.777 1.00 96.25 102 VAL A CA 1
ATOM 754 C C . VAL A 1 102 ? -9.386 -4.168 -10.631 1.00 96.25 102 VAL A C 1
ATOM 756 O O . VAL A 1 102 ?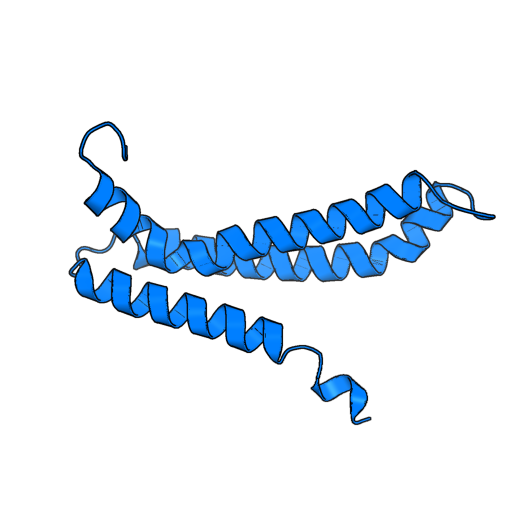 -10.551 -4.442 -10.344 1.00 96.25 102 VAL A O 1
ATOM 759 N N . TYR A 1 103 ? -8.347 -4.637 -9.936 1.00 93.94 103 TYR A N 1
ATOM 760 C CA . TYR A 1 103 ? -8.504 -5.480 -8.756 1.00 93.94 103 TYR A CA 1
ATOM 761 C C . TYR A 1 103 ? -9.346 -4.778 -7.688 1.00 93.94 103 TYR A C 1
ATOM 763 O O . TYR A 1 103 ? -10.367 -5.321 -7.289 1.00 93.94 103 TYR A O 1
ATOM 771 N N . LEU A 1 104 ? -9.011 -3.550 -7.287 1.00 92.75 104 LEU A N 1
ATOM 772 C CA . LEU A 1 104 ? -9.775 -2.817 -6.269 1.00 92.75 104 LEU A CA 1
ATOM 773 C C . LEU A 1 104 ? -11.227 -2.534 -6.681 1.00 92.75 104 LEU A C 1
ATOM 775 O O . LEU A 1 104 ? -12.125 -2.592 -5.846 1.00 92.75 104 LEU A O 1
ATOM 779 N N . LEU A 1 105 ? -11.474 -2.247 -7.960 1.00 92.81 105 LEU A N 1
ATOM 780 C CA . LEU A 1 105 ? -12.815 -1.966 -8.481 1.00 92.81 105 LEU A CA 1
ATOM 781 C C . LEU A 1 105 ? -13.673 -3.223 -8.655 1.00 92.81 105 LEU A C 1
ATOM 783 O O . LEU A 1 105 ? -14.892 -3.114 -8.801 1.00 92.81 105 LEU A O 1
ATOM 787 N N . THR A 1 106 ? -13.065 -4.410 -8.697 1.00 92.19 106 THR A N 1
ATOM 788 C CA . THR A 1 106 ? -13.772 -5.680 -8.926 1.00 92.19 106 THR A CA 1
ATOM 789 C C . THR A 1 106 ? -13.779 -6.606 -7.712 1.00 92.19 106 THR A C 1
ATOM 791 O O . THR A 1 106 ? -14.698 -7.419 -7.578 1.00 92.19 106 THR A O 1
ATOM 794 N N . ALA A 1 107 ? -12.815 -6.463 -6.805 1.00 85.38 107 ALA A N 1
ATOM 795 C CA . ALA A 1 107 ? -12.730 -7.212 -5.561 1.00 85.38 107 ALA A CA 1
ATOM 796 C C . ALA A 1 107 ? -13.994 -7.002 -4.709 1.00 85.38 107 ALA A C 1
ATOM 798 O O . ALA A 1 107 ? -14.559 -5.912 -4.647 1.00 85.38 107 ALA A O 1
ATOM 799 N N . GLY A 1 108 ? -14.489 -8.082 -4.096 1.00 73.81 108 GLY A N 1
ATOM 800 C CA . GLY A 1 108 ? -15.706 -8.074 -3.271 1.00 73.81 108 GLY A CA 1
ATOM 801 C C . GLY A 1 108 ? -17.037 -8.065 -4.040 1.00 73.81 108 GLY A C 1
ATOM 802 O O . GLY A 1 108 ? -18.091 -8.273 -3.442 1.00 73.81 108 GLY A O 1
ATOM 803 N N . ARG A 1 109 ? -17.044 -7.899 -5.373 1.00 77.25 109 ARG A N 1
ATOM 804 C CA . ARG A 1 109 ? -18.299 -7.916 -6.162 1.00 77.25 109 ARG A CA 1
ATOM 805 C C . ARG A 1 109 ? -18.929 -9.305 -6.280 1.00 77.25 109 ARG A C 1
ATOM 807 O O . ARG A 1 109 ? -20.128 -9.401 -6.518 1.00 77.25 109 ARG A O 1
ATOM 814 N N . TRP A 1 110 ? -18.143 -10.359 -6.081 1.00 56.84 110 TRP A N 1
ATOM 815 C CA . TRP A 1 110 ? -18.582 -11.755 -6.184 1.00 56.84 110 TRP A CA 1
ATOM 816 C C . TRP A 1 110 ? -19.231 -12.295 -4.903 1.00 56.84 110 TRP A C 1
ATOM 818 O O . TRP A 1 110 ? -19.842 -13.357 -4.931 1.00 56.84 110 TRP A O 1
ATOM 828 N N . GLU A 1 111 ? -19.135 -11.560 -3.794 1.00 57.53 111 GLU A N 1
ATOM 829 C CA . GLU A 1 111 ? -19.711 -11.958 -2.504 1.00 57.53 111 GLU A CA 1
ATOM 830 C C . GLU A 1 111 ? -21.206 -11.621 -2.411 1.00 57.53 111 GLU A C 1
ATOM 832 O O . GLU A 1 111 ? -21.952 -12.311 -1.734 1.00 57.53 111 GLU A O 1
ATOM 837 N N . LYS A 1 112 ? -21.685 -10.632 -3.181 1.00 50.50 112 LYS A N 1
ATOM 838 C CA . LYS A 1 112 ? -23.116 -10.271 -3.259 1.00 50.50 112 LYS A CA 1
ATOM 839 C C . LYS A 1 112 ? -23.972 -11.224 -4.109 1.00 50.50 112 LYS A C 1
ATOM 841 O O . LYS A 1 112 ? -25.161 -10.971 -4.270 1.00 50.50 112 LYS A O 1
ATOM 846 N N . ALA A 1 113 ? -23.377 -12.261 -4.701 1.00 50.16 113 ALA A N 1
ATOM 847 C CA . ALA A 1 113 ? -24.054 -13.207 -5.595 1.00 50.16 113 ALA A CA 1
ATOM 848 C C . ALA A 1 113 ? -24.274 -14.606 -4.976 1.00 50.16 113 ALA A C 1
ATOM 850 O O . ALA A 1 113 ? -24.709 -15.516 -5.683 1.00 50.16 113 ALA A O 1
ATOM 851 N N . ARG A 1 114 ? -23.968 -14.789 -3.686 1.00 41.53 114 ARG A N 1
ATOM 852 C CA . ARG A 1 114 ? -24.292 -15.977 -2.878 1.00 41.53 114 ARG A CA 1
ATOM 853 C C . ARG A 1 114 ? -25.097 -15.560 -1.656 1.00 41.53 114 ARG A C 1
ATOM 855 O O . ARG A 1 114 ? -25.854 -16.424 -1.172 1.00 41.53 114 ARG A O 1
#

Radius of gyration: 18.45 Å; Cα contacts (8 Å, |Δi|>4): 95; chains: 1; bounding box: 44×34×48 Å

Solvent-accessible surface area (backbone atoms only — not comparable to full-atom values): 5973 Å² total; per-residue (Å²): 90,63,94,70,77,43,37,69,64,54,48,42,36,42,41,50,23,44,49,34,37,57,49,20,52,53,46,32,50,52,22,50,49,51,45,49,45,21,54,75,62,31,79,96,43,54,46,66,57,23,32,60,69,49,36,59,61,25,49,56,44,36,52,54,21,50,54,30,37,51,52,17,50,51,37,48,73,69,53,36,79,51,94,66,60,56,71,56,36,48,53,52,13,52,49,44,37,50,50,53,50,52,45,67,76,51,60,75,64,73,65,83,78,116

Foldseek 3Di:
DCVVPCVLLVCLLQLQLVLLLVVLVVLLVVLVVQLVCLQVPVDPDDSVVSCVVSVVVSVVSNVVSVVSVVVSVCCNVPPSVDPPDSVVSNVNSVVSNVVSVVCVVCPPPVVVVD